Protein AF-A0A940V6A9-F1 (afdb_monomer_lite)

Structure (mmCIF, N/CA/C/O backbone):
data_AF-A0A940V6A9-F1
#
_entry.id   AF-A0A940V6A9-F1
#
loop_
_atom_site.group_PDB
_atom_site.id
_atom_site.type_symbol
_atom_site.label_atom_id
_atom_site.label_alt_id
_atom_site.label_comp_id
_atom_site.label_asym_id
_atom_site.label_entity_id
_atom_site.label_seq_id
_atom_site.pdbx_PDB_ins_code
_atom_site.Cartn_x
_atom_site.Cartn_y
_atom_site.Cartn_z
_atom_site.occupancy
_atom_site.B_iso_or_equiv
_atom_site.auth_seq_id
_atom_site.auth_comp_id
_atom_site.auth_asym_id
_atom_site.auth_atom_id
_atom_site.pdbx_PDB_model_num
ATOM 1 N N . MET A 1 1 ? 12.456 -6.075 15.843 1.00 45.56 1 MET A N 1
ATOM 2 C CA . MET A 1 1 ? 11.201 -5.952 16.618 1.00 45.56 1 MET A CA 1
ATOM 3 C C . MET A 1 1 ? 10.448 -4.659 16.313 1.00 45.56 1 MET A C 1
ATOM 5 O O . MET A 1 1 ? 9.352 -4.771 15.792 1.00 45.56 1 MET A O 1
ATOM 9 N N . GLN A 1 2 ? 10.984 -3.451 16.564 1.00 49.31 2 GLN A N 1
ATOM 10 C CA . GLN A 1 2 ? 10.242 -2.202 16.272 1.00 49.31 2 GLN A CA 1
ATOM 11 C C . GLN A 1 2 ? 10.130 -1.877 14.767 1.00 49.31 2 GLN A C 1
ATOM 13 O O . GLN A 1 2 ? 9.175 -1.238 14.363 1.00 49.31 2 GLN A O 1
ATOM 18 N N . ASN A 1 3 ? 11.037 -2.387 13.926 1.00 66.19 3 ASN A N 1
ATOM 19 C CA . ASN A 1 3 ? 10.955 -2.212 12.467 1.00 66.19 3 ASN A CA 1
ATOM 20 C C . ASN A 1 3 ? 10.076 -3.264 11.762 1.00 66.19 3 ASN A C 1
ATOM 22 O O . ASN A 1 3 ? 9.619 -3.044 10.645 1.00 66.19 3 ASN A O 1
ATOM 26 N N . ASP A 1 4 ? 9.815 -4.402 12.415 1.00 87.12 4 ASP A N 1
ATOM 27 C CA . ASP A 1 4 ? 9.172 -5.547 11.757 1.00 87.12 4 ASP A CA 1
ATOM 28 C C . ASP A 1 4 ? 7.667 -5.302 11.572 1.00 87.12 4 ASP A C 1
ATOM 30 O O . ASP A 1 4 ? 7.106 -5.648 10.539 1.00 87.12 4 ASP A O 1
ATOM 34 N N . TYR A 1 5 ? 7.012 -4.643 12.536 1.00 91.12 5 TYR A N 1
ATOM 35 C CA . TYR A 1 5 ? 5.577 -4.358 12.436 1.00 91.12 5 TYR A CA 1
ATOM 36 C C . TYR A 1 5 ? 5.261 -3.294 11.372 1.00 91.12 5 TYR A C 1
ATOM 38 O O . TYR A 1 5 ? 4.220 -3.379 10.724 1.00 91.12 5 TYR A O 1
ATOM 46 N N . ILE A 1 6 ? 6.157 -2.316 11.176 1.00 94.50 6 ILE A N 1
ATOM 47 C CA . ILE A 1 6 ? 6.018 -1.288 10.135 1.00 94.50 6 ILE A CA 1
ATOM 48 C C . ILE A 1 6 ? 6.094 -1.960 8.768 1.00 94.50 6 ILE A C 1
ATOM 50 O O . ILE A 1 6 ? 5.186 -1.807 7.952 1.00 94.50 6 ILE A O 1
ATOM 54 N N . LEU A 1 7 ? 7.139 -2.766 8.548 1.00 95.06 7 LEU A N 1
ATOM 55 C CA . LEU A 1 7 ? 7.313 -3.500 7.300 1.00 95.06 7 LEU A CA 1
ATOM 56 C C . LEU A 1 7 ? 6.119 -4.420 7.019 1.00 95.06 7 LEU A C 1
ATOM 58 O O . LEU A 1 7 ? 5.573 -4.381 5.920 1.00 95.06 7 LEU A O 1
ATOM 62 N N . ASN A 1 8 ? 5.670 -5.192 8.011 1.00 96.75 8 ASN A N 1
ATOM 63 C CA . ASN A 1 8 ? 4.531 -6.094 7.852 1.00 96.75 8 ASN A CA 1
ATOM 64 C C . ASN A 1 8 ? 3.243 -5.345 7.486 1.00 96.75 8 ASN A C 1
ATOM 66 O O . ASN A 1 8 ? 2.513 -5.785 6.599 1.00 96.75 8 ASN A O 1
ATOM 70 N N . ALA A 1 9 ? 2.963 -4.209 8.136 1.00 96.94 9 ALA A N 1
ATOM 71 C CA . ALA A 1 9 ? 1.789 -3.396 7.827 1.00 96.94 9 ALA A CA 1
ATOM 72 C C . ALA A 1 9 ? 1.843 -2.859 6.389 1.00 96.94 9 ALA A C 1
ATOM 74 O O . ALA A 1 9 ? 0.853 -2.946 5.662 1.00 96.94 9 ALA A O 1
ATOM 75 N N . PHE A 1 10 ? 3.007 -2.369 5.954 1.00 97.31 10 PHE A N 1
ATOM 76 C CA . PHE A 1 10 ? 3.213 -1.856 4.599 1.00 97.31 10 PHE A CA 1
ATOM 77 C C . PHE A 1 10 ? 3.076 -2.972 3.559 1.00 97.31 10 PHE A C 1
ATOM 79 O O . PHE A 1 10 ? 2.378 -2.796 2.563 1.00 97.31 10 PHE A O 1
ATOM 86 N N . GLN A 1 11 ? 3.669 -4.142 3.811 1.00 98.06 11 GLN A N 1
ATOM 87 C CA . GLN A 1 11 ? 3.543 -5.309 2.938 1.00 98.06 11 GLN A CA 1
ATOM 88 C C . GLN A 1 11 ? 2.094 -5.776 2.817 1.00 98.06 11 GLN A C 1
ATOM 90 O O . GLN A 1 11 ? 1.604 -5.980 1.708 1.00 98.06 11 GLN A O 1
ATOM 95 N N . ALA A 1 12 ? 1.389 -5.892 3.943 1.00 98.12 12 ALA A N 1
ATOM 96 C CA . ALA A 1 12 ? -0.017 -6.270 3.962 1.00 98.12 12 ALA A CA 1
ATOM 97 C C . ALA A 1 12 ? -0.894 -5.254 3.224 1.00 98.12 12 ALA A C 1
ATOM 99 O O . ALA A 1 12 ? -1.808 -5.651 2.502 1.00 98.12 12 ALA A O 1
ATOM 100 N N . TYR A 1 13 ? -0.608 -3.959 3.378 1.00 98.25 13 TYR A N 1
ATOM 101 C CA . TYR A 1 13 ? -1.323 -2.894 2.688 1.00 98.25 13 TYR A CA 1
ATOM 102 C C . TYR A 1 13 ? -1.131 -2.976 1.173 1.00 98.25 13 TYR A C 1
ATOM 104 O O . TYR A 1 13 ? -2.115 -3.116 0.449 1.00 98.25 13 TYR A O 1
ATOM 112 N N . VAL A 1 14 ? 0.111 -2.963 0.676 1.00 98.31 14 VAL A N 1
ATOM 113 C CA . VAL A 1 14 ? 0.354 -2.936 -0.777 1.00 98.31 14 VAL A CA 1
ATOM 114 C C . VAL A 1 14 ? -0.122 -4.216 -1.468 1.00 98.31 14 VAL A C 1
ATOM 116 O O . VAL A 1 14 ? -0.655 -4.141 -2.572 1.00 98.31 14 VAL A O 1
ATOM 119 N N . ASP A 1 15 ? -0.008 -5.371 -0.803 1.00 98.31 15 ASP A N 1
ATOM 120 C CA . ASP A 1 15 ? -0.553 -6.649 -1.282 1.00 98.31 15 ASP A CA 1
ATOM 121 C C . ASP A 1 15 ? -2.084 -6.631 -1.355 1.00 98.31 15 ASP A C 1
ATOM 123 O O . ASP A 1 15 ? -2.675 -7.273 -2.214 1.00 98.31 15 ASP A O 1
ATOM 127 N N . THR A 1 16 ? -2.743 -5.859 -0.488 1.00 97.75 16 THR A N 1
ATOM 128 C CA . THR A 1 16 ? -4.201 -5.697 -0.527 1.00 97.75 16 THR A CA 1
ATOM 129 C C . THR A 1 16 ? -4.643 -4.777 -1.665 1.00 97.75 16 THR A C 1
ATOM 131 O O . THR A 1 16 ? -5.651 -5.056 -2.310 1.00 97.75 16 THR A O 1
ATOM 134 N N . ILE A 1 17 ? -3.905 -3.692 -1.931 1.00 97.38 17 ILE A N 1
ATOM 135 C CA . ILE A 1 17 ? -4.243 -2.742 -3.005 1.00 97.38 17 ILE A CA 1
ATOM 136 C C . ILE A 1 17 ? -3.952 -3.334 -4.388 1.00 97.38 17 ILE A C 1
ATOM 138 O O . ILE A 1 17 ? -4.761 -3.181 -5.302 1.00 97.38 17 ILE A O 1
ATOM 142 N N . ILE A 1 18 ? -2.808 -4.007 -4.553 1.00 96.62 18 ILE A N 1
ATOM 143 C CA . ILE A 1 18 ? -2.400 -4.617 -5.825 1.00 96.62 18 ILE A CA 1
ATOM 144 C C . ILE A 1 18 ? -1.912 -6.054 -5.569 1.00 96.62 18 ILE A C 1
ATOM 146 O O . ILE A 1 18 ? -0.700 -6.304 -5.536 1.00 96.62 18 ILE A O 1
ATOM 150 N N . PRO A 1 19 ? -2.836 -7.011 -5.371 1.00 96.94 19 PRO A N 1
ATOM 151 C CA . PRO A 1 19 ? -2.488 -8.409 -5.145 1.00 96.94 19 PRO A CA 1
ATOM 152 C C . PRO A 1 19 ? -1.964 -9.067 -6.422 1.00 96.94 19 PRO A C 1
ATOM 154 O O . PRO A 1 19 ? -2.178 -8.588 -7.536 1.00 96.94 19 PRO A O 1
ATOM 157 N N . ARG A 1 20 ? -1.347 -10.242 -6.274 1.00 96.44 20 ARG A N 1
ATOM 158 C CA . ARG A 1 20 ? -1.144 -11.150 -7.412 1.00 96.44 20 ARG A CA 1
ATOM 159 C C . ARG A 1 20 ? -2.488 -11.605 -7.978 1.00 96.44 20 ARG A C 1
ATOM 161 O O . ARG A 1 20 ? -3.399 -11.944 -7.222 1.00 96.44 20 ARG A O 1
ATOM 168 N N . THR A 1 21 ? -2.600 -11.691 -9.302 1.00 95.00 21 THR A N 1
ATOM 169 C CA . THR A 1 21 ? -3.873 -12.011 -9.973 1.00 95.00 21 THR A CA 1
ATOM 170 C C . THR A 1 21 ? -3.764 -13.221 -10.915 1.00 95.00 21 THR A C 1
ATOM 172 O O . THR A 1 21 ? -3.781 -13.085 -12.139 1.00 95.00 21 THR A O 1
ATOM 175 N N . PRO A 1 22 ? -3.699 -14.461 -10.383 1.00 96.44 22 PRO A N 1
ATOM 176 C CA . PRO A 1 22 ? -3.592 -15.667 -11.213 1.00 96.44 22 PRO A CA 1
ATOM 177 C C . PRO A 1 22 ? -4.740 -15.810 -12.221 1.00 96.44 22 PRO A C 1
ATOM 179 O O . PRO A 1 22 ? -4.500 -16.170 -13.368 1.00 96.44 22 PRO A O 1
ATOM 182 N N . GLY A 1 23 ? -5.967 -15.437 -11.840 1.00 95.44 23 GLY A N 1
ATOM 183 C CA . GLY A 1 23 ? -7.111 -15.461 -12.756 1.00 95.44 23 GLY A CA 1
ATOM 184 C C . GLY A 1 23 ? -6.974 -14.491 -13.937 1.00 95.44 23 GLY A C 1
ATOM 185 O O . GLY A 1 23 ? -7.391 -14.819 -15.043 1.00 95.44 23 GLY A O 1
ATOM 186 N N . LEU A 1 24 ? -6.347 -13.320 -13.749 1.00 92.81 24 LEU A N 1
ATOM 187 C CA . LEU A 1 24 ? -6.057 -12.416 -14.870 1.00 92.81 24 LEU A CA 1
ATOM 188 C C . LEU A 1 24 ? -4.905 -12.946 -15.721 1.00 92.81 24 LEU A C 1
ATOM 190 O O . LEU A 1 24 ? -4.938 -12.791 -16.939 1.00 92.81 24 LEU A O 1
ATOM 194 N N . ALA A 1 25 ? -3.926 -13.615 -15.111 1.00 95.06 25 ALA A N 1
ATOM 195 C CA . ALA A 1 25 ? -2.825 -14.234 -15.837 1.00 95.06 25 ALA A CA 1
ATOM 196 C C . ALA A 1 25 ? -3.293 -15.342 -16.797 1.00 95.06 25 ALA A C 1
ATOM 198 O O . ALA A 1 25 ? -2.762 -15.462 -17.901 1.00 95.06 25 ALA A O 1
ATOM 199 N N . GLU A 1 26 ? -4.314 -16.114 -16.413 1.00 95.81 26 GLU A N 1
ATOM 200 C CA . GLU A 1 26 ? -4.937 -17.129 -17.274 1.00 95.81 26 GLU A CA 1
ATOM 201 C C . GLU A 1 26 ? -5.625 -16.522 -18.507 1.00 95.81 26 GLU A C 1
ATOM 203 O O . GLU A 1 26 ? -5.616 -17.125 -19.579 1.00 95.81 26 GLU A O 1
ATOM 208 N N . VAL A 1 27 ? -6.201 -15.323 -18.372 1.00 95.75 27 VAL A N 1
ATOM 209 C CA . VAL A 1 27 ? -6.994 -14.672 -19.430 1.00 95.75 27 VAL A CA 1
ATOM 210 C C . VAL A 1 27 ? -6.142 -13.768 -20.325 1.00 95.75 27 VAL A C 1
ATOM 212 O O . VAL A 1 27 ? -6.329 -13.741 -21.540 1.00 95.75 27 VAL A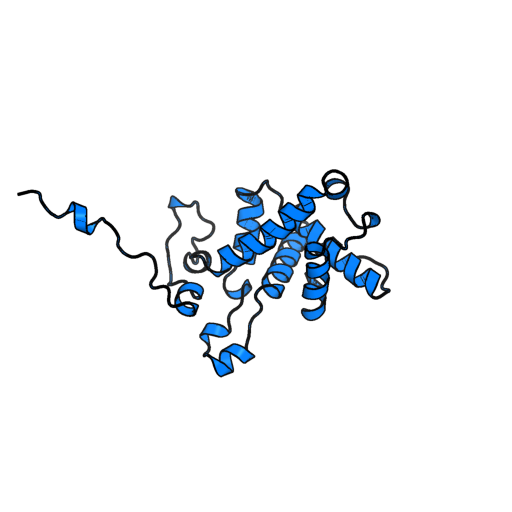 O 1
ATOM 215 N N . TYR A 1 28 ? -5.208 -13.024 -19.734 1.00 91.88 28 TYR A N 1
ATOM 216 C CA . TYR A 1 28 ? -4.471 -11.935 -20.383 1.00 91.88 28 TYR A CA 1
ATOM 217 C C . TYR A 1 28 ? -2.960 -12.191 -20.481 1.00 91.88 28 TYR A C 1
ATOM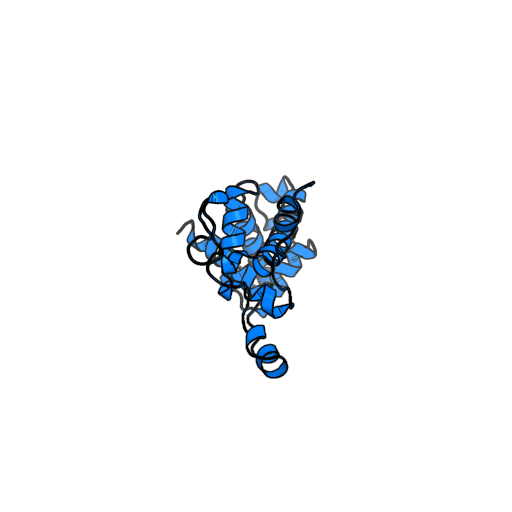 219 O O . TYR A 1 28 ? -2.224 -11.361 -21.015 1.00 91.88 28 TYR A O 1
ATOM 227 N N . GLY A 1 29 ? -2.494 -13.348 -20.006 1.00 92.94 29 GLY A N 1
ATOM 228 C CA . GLY A 1 29 ? -1.097 -13.762 -20.050 1.00 92.94 29 GLY A CA 1
ATOM 229 C C . GLY A 1 29 ? -0.340 -13.503 -18.749 1.00 92.94 29 GLY A C 1
ATOM 230 O O . GLY A 1 29 ? -0.705 -12.660 -17.929 1.00 92.94 29 GLY A O 1
ATOM 231 N N . TYR A 1 30 ? 0.767 -14.232 -18.581 1.00 93.50 30 TYR A N 1
ATOM 232 C CA . TYR A 1 30 ? 1.521 -14.317 -17.325 1.00 93.50 30 TYR A CA 1
ATOM 233 C C . TYR A 1 30 ? 2.021 -12.970 -16.786 1.00 93.50 30 TYR A C 1
ATOM 235 O O . TYR A 1 30 ? 2.203 -12.819 -15.583 1.00 93.50 30 TYR A O 1
ATOM 243 N N . ILE A 1 31 ? 2.178 -11.962 -17.646 1.00 91.44 31 ILE A N 1
ATOM 244 C CA . ILE A 1 31 ? 2.578 -10.619 -17.224 1.00 91.44 31 ILE A CA 1
ATOM 245 C C . ILE A 1 31 ? 1.584 -9.972 -16.248 1.00 91.44 31 ILE A C 1
ATOM 247 O O . ILE A 1 31 ? 1.987 -9.171 -15.411 1.00 91.44 31 ILE A O 1
ATOM 251 N N . GLN A 1 32 ? 0.304 -10.350 -16.297 1.00 92.44 32 GLN A N 1
ATOM 252 C CA . GLN A 1 32 ? -0.721 -9.845 -15.379 1.00 92.44 32 GLN A CA 1
ATOM 253 C C . GLN A 1 32 ? -0.688 -10.534 -14.005 1.00 92.44 32 GLN A C 1
ATOM 255 O O . GLN A 1 32 ? -1.400 -10.123 -13.101 1.00 92.44 32 GLN A O 1
ATOM 260 N N . TYR A 1 33 ? 0.137 -11.569 -13.810 1.00 95.75 33 TYR A N 1
ATOM 261 C CA . TYR A 1 33 ? 0.195 -12.305 -12.544 1.00 95.75 33 TYR A CA 1
ATOM 262 C C . TYR A 1 33 ? 0.711 -11.458 -11.374 1.00 95.75 33 TYR A C 1
ATOM 264 O O . TYR A 1 33 ? 0.209 -11.586 -10.257 1.00 95.75 33 TYR A O 1
ATOM 272 N N . TYR A 1 34 ? 1.741 -10.652 -11.623 1.00 96.00 34 TYR A N 1
ATOM 273 C CA . TYR A 1 34 ? 2.549 -10.006 -10.592 1.00 96.00 34 TYR A CA 1
ATOM 274 C C . TYR A 1 34 ? 1.802 -8.878 -9.878 1.00 96.00 34 TYR A C 1
ATOM 276 O O . TYR A 1 34 ? 1.112 -8.088 -10.516 1.00 96.00 34 TYR A O 1
ATOM 284 N N . GLY A 1 35 ? 1.977 -8.805 -8.558 1.00 96.00 35 GLY A N 1
ATOM 285 C CA . GLY A 1 35 ? 1.406 -7.767 -7.700 1.00 96.00 35 GLY A CA 1
ATOM 286 C C . GLY A 1 35 ? 2.453 -6.794 -7.154 1.00 96.00 35 GLY A C 1
ATOM 287 O O . GLY A 1 35 ? 3.634 -6.835 -7.506 1.00 96.00 35 GLY A O 1
ATOM 288 N N . ALA A 1 36 ? 2.030 -5.922 -6.242 1.00 97.31 36 ALA A N 1
ATOM 289 C CA . ALA A 1 36 ? 2.879 -4.895 -5.639 1.00 97.31 36 ALA A CA 1
ATOM 290 C C . ALA A 1 36 ? 4.115 -5.452 -4.916 1.00 97.31 36 ALA A C 1
ATOM 292 O O . ALA A 1 36 ? 5.200 -4.879 -5.030 1.00 97.31 36 ALA A O 1
ATOM 293 N N . LEU A 1 37 ? 3.982 -6.574 -4.204 1.00 97.56 37 LEU A N 1
ATOM 294 C CA . LEU A 1 37 ? 5.114 -7.190 -3.503 1.00 97.56 37 LEU A CA 1
ATOM 295 C C . LEU A 1 37 ? 6.171 -7.752 -4.462 1.00 97.56 37 LEU A C 1
ATOM 297 O O . LEU A 1 37 ? 7.359 -7.707 -4.156 1.00 97.56 37 LEU A O 1
ATOM 301 N N . ASP A 1 38 ? 5.769 -8.221 -5.646 1.00 96.62 38 ASP A N 1
ATOM 302 C CA . ASP A 1 38 ? 6.713 -8.683 -6.673 1.00 96.62 38 ASP A CA 1
ATOM 303 C C . ASP A 1 38 ? 7.569 -7.536 -7.225 1.00 96.62 38 ASP A C 1
ATOM 305 O O . ASP A 1 38 ? 8.719 -7.735 -7.617 1.00 96.62 38 ASP A O 1
ATOM 309 N N . LEU A 1 39 ? 7.010 -6.324 -7.218 1.00 96.00 39 LEU A N 1
ATOM 310 C CA . LEU A 1 39 ? 7.658 -5.092 -7.660 1.00 96.00 39 LEU A CA 1
ATOM 311 C C . LEU A 1 39 ? 8.272 -4.285 -6.506 1.00 96.00 39 LEU A C 1
ATOM 313 O O . LEU A 1 39 ? 8.767 -3.181 -6.727 1.00 96.00 39 LEU A O 1
ATOM 317 N N . GLN A 1 40 ? 8.291 -4.846 -5.292 1.00 97.00 40 GLN A N 1
ATOM 318 C CA . GLN A 1 40 ? 8.894 -4.249 -4.094 1.00 97.00 40 GLN A CA 1
ATOM 319 C C . GLN A 1 40 ? 8.325 -2.860 -3.766 1.00 97.00 40 GLN A C 1
ATOM 321 O O . GLN A 1 40 ? 9.046 -1.951 -3.342 1.00 97.00 40 GLN A O 1
ATOM 326 N N . VAL A 1 41 ? 7.022 -2.679 -4.001 1.00 98.00 41 VAL A N 1
ATOM 327 C CA . VAL A 1 41 ? 6.306 -1.418 -3.750 1.00 98.00 41 VAL A CA 1
ATOM 328 C C . VAL A 1 41 ? 6.222 -1.107 -2.253 1.00 98.00 41 VAL A C 1
ATOM 330 O O . VAL A 1 41 ? 6.216 0.059 -1.878 1.00 98.00 41 VAL A O 1
ATOM 333 N N . ASP A 1 42 ? 6.250 -2.119 -1.385 1.00 97.00 42 ASP A N 1
ATOM 334 C CA . ASP A 1 42 ? 6.378 -1.958 0.069 1.00 97.00 42 ASP A CA 1
ATOM 335 C C . ASP A 1 42 ? 7.631 -1.150 0.443 1.00 97.00 42 ASP A C 1
ATOM 337 O O . ASP A 1 42 ? 7.569 -0.230 1.260 1.00 97.00 42 ASP A O 1
ATOM 341 N N . GLN A 1 43 ? 8.757 -1.427 -0.218 1.00 95.44 43 GLN A N 1
ATOM 342 C CA . GLN A 1 43 ? 10.002 -0.689 -0.006 1.00 95.44 43 GLN A CA 1
ATOM 343 C C . GLN A 1 43 ? 9.956 0.713 -0.608 1.00 95.44 43 GLN A C 1
ATOM 345 O O . GLN A 1 43 ? 10.537 1.630 -0.033 1.00 95.44 43 GLN A O 1
ATOM 350 N N . PHE A 1 44 ? 9.269 0.901 -1.742 1.00 95.12 44 PHE A N 1
ATOM 351 C CA . PHE A 1 44 ? 9.042 2.241 -2.295 1.00 95.12 44 PHE A CA 1
ATOM 352 C C . PHE A 1 44 ? 8.263 3.098 -1.301 1.00 95.12 44 PHE A C 1
ATOM 354 O O . PHE A 1 44 ? 8.639 4.237 -1.021 1.00 95.12 44 PHE A O 1
ATOM 361 N N . LEU A 1 45 ? 7.189 2.532 -0.753 1.00 94.75 45 LEU A N 1
ATOM 362 C CA . LEU A 1 45 ? 6.336 3.177 0.226 1.00 94.75 45 LEU A CA 1
ATOM 363 C C . LEU A 1 45 ? 7.163 3.552 1.464 1.00 94.75 45 LEU A C 1
ATOM 365 O O . LEU A 1 45 ? 7.245 4.730 1.801 1.00 94.75 45 LEU A O 1
ATOM 369 N N . LEU A 1 46 ? 7.869 2.590 2.067 1.00 93.50 46 LEU A N 1
ATOM 370 C CA . LEU A 1 46 ? 8.713 2.833 3.240 1.00 93.50 46 LEU A CA 1
ATOM 371 C C . LEU A 1 46 ? 9.777 3.909 2.974 1.00 93.50 46 LEU A C 1
ATOM 373 O O . LEU A 1 46 ? 9.882 4.867 3.737 1.00 93.50 46 LEU A O 1
ATOM 377 N N . TYR A 1 47 ? 10.494 3.815 1.850 1.00 91.94 47 TYR A N 1
ATOM 378 C CA . TYR A 1 47 ? 11.508 4.796 1.463 1.00 91.94 47 TYR A CA 1
ATOM 379 C C . TYR A 1 47 ? 10.936 6.218 1.398 1.00 91.94 47 TYR A C 1
ATOM 381 O O . TYR A 1 47 ? 11.536 7.148 1.940 1.00 91.94 47 TYR A O 1
ATOM 389 N N . ASN A 1 48 ? 9.767 6.399 0.772 1.00 91.38 48 ASN A N 1
ATOM 390 C CA . ASN A 1 48 ? 9.132 7.712 0.664 1.00 91.38 48 ASN A CA 1
ATOM 391 C C . ASN A 1 48 ? 8.617 8.218 2.016 1.00 91.38 48 ASN A C 1
ATOM 393 O O . ASN A 1 48 ? 8.789 9.396 2.321 1.00 91.38 48 ASN A O 1
ATOM 397 N N . PHE A 1 49 ? 8.046 7.352 2.851 1.00 91.00 49 PHE A N 1
ATOM 398 C CA . PHE A 1 49 ? 7.594 7.728 4.192 1.00 91.00 49 PHE A CA 1
ATOM 399 C C . PHE A 1 49 ? 8.747 8.100 5.135 1.00 91.00 49 PHE A C 1
ATOM 401 O O . PHE A 1 49 ? 8.565 8.943 6.010 1.00 91.00 49 PHE A O 1
ATOM 408 N N . GLU A 1 50 ? 9.935 7.528 4.943 1.00 87.81 50 GLU A N 1
ATOM 409 C CA . GLU A 1 50 ? 11.131 7.866 5.723 1.00 87.81 50 GLU A CA 1
ATOM 410 C C . GLU A 1 50 ? 11.847 9.124 5.209 1.00 87.81 50 GLU A C 1
ATOM 412 O O . GLU A 1 50 ? 12.281 9.953 6.007 1.00 87.81 50 GLU A O 1
ATOM 417 N N . HIS A 1 51 ? 11.964 9.296 3.888 1.00 82.06 51 HIS A N 1
ATOM 418 C CA . HIS A 1 51 ? 12.882 10.285 3.301 1.00 82.06 51 HIS A CA 1
ATOM 419 C C . HIS A 1 51 ? 12.197 11.478 2.627 1.00 82.06 51 HIS A C 1
ATOM 421 O O . HIS A 1 51 ? 12.836 12.511 2.433 1.00 82.06 51 HIS A O 1
ATOM 427 N N . VAL A 1 52 ? 10.926 11.351 2.241 1.00 70.56 52 VAL A N 1
ATOM 428 C CA . VAL A 1 52 ? 10.226 12.351 1.415 1.00 70.56 52 VAL A CA 1
ATOM 429 C C . VAL A 1 52 ? 9.034 12.948 2.163 1.00 70.56 52 VAL A C 1
ATOM 431 O O . VAL A 1 52 ? 8.864 14.165 2.197 1.00 70.56 52 VAL A O 1
ATOM 434 N N . SER A 1 53 ? 8.241 12.105 2.821 1.00 62.12 53 SER A N 1
ATOM 435 C CA . SER A 1 53 ? 6.992 12.467 3.490 1.00 62.12 53 SER A CA 1
ATOM 436 C C . SER A 1 53 ? 7.121 12.367 5.009 1.00 62.12 53 SER A C 1
ATOM 438 O O . SER A 1 53 ? 6.643 11.430 5.645 1.00 62.12 53 SER A O 1
ATOM 440 N N . MET A 1 54 ? 7.743 13.388 5.602 1.00 60.03 54 MET A N 1
ATOM 441 C CA . MET A 1 54 ? 7.616 13.717 7.032 1.00 60.03 54 MET A CA 1
ATOM 442 C C . MET A 1 54 ? 8.070 12.640 8.041 1.00 60.03 54 MET A C 1
ATOM 444 O O . MET A 1 54 ? 7.677 12.720 9.201 1.00 60.03 54 MET A O 1
ATOM 448 N N . SER A 1 55 ? 8.903 11.663 7.655 1.00 72.19 55 SER A N 1
ATOM 449 C CA . SER A 1 55 ? 9.363 10.584 8.553 1.00 72.19 55 SER A CA 1
ATOM 450 C C . SER A 1 55 ? 8.195 9.895 9.285 1.00 72.19 55 SER A C 1
ATOM 452 O O . SER A 1 55 ? 8.247 9.654 10.490 1.00 72.19 55 SER A O 1
ATOM 454 N N . SER A 1 56 ? 7.108 9.623 8.558 1.00 85.94 56 SER A N 1
ATOM 455 C CA . SER A 1 56 ? 5.799 9.248 9.118 1.00 85.94 56 SER A CA 1
ATOM 456 C C . SER A 1 56 ? 5.455 7.759 8.970 1.00 85.94 56 SER A C 1
ATOM 458 O O . SER A 1 56 ? 4.302 7.368 9.138 1.00 85.94 56 SER A O 1
ATOM 460 N N . ALA A 1 57 ? 6.452 6.910 8.691 1.00 92.56 57 ALA A N 1
ATOM 461 C CA . ALA A 1 57 ? 6.264 5.469 8.492 1.00 92.56 57 ALA A CA 1
ATOM 462 C C . ALA A 1 57 ? 5.598 4.777 9.696 1.00 92.56 57 ALA A C 1
ATOM 464 O O . ALA A 1 57 ? 4.683 3.972 9.525 1.00 92.56 57 ALA A O 1
ATOM 465 N N . GLU A 1 58 ? 6.01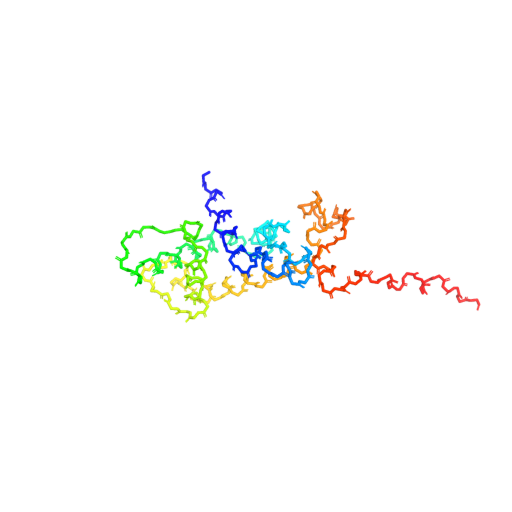0 5.138 10.913 1.00 92.62 58 GLU A N 1
ATOM 466 C CA . GLU A 1 58 ? 5.412 4.628 12.152 1.00 92.62 58 GLU A CA 1
ATOM 467 C C . GLU A 1 58 ? 3.937 5.033 12.280 1.00 92.62 58 GLU A C 1
ATOM 469 O O . GLU A 1 58 ? 3.090 4.180 12.532 1.00 92.62 58 GLU A O 1
ATOM 474 N N . LEU A 1 59 ? 3.600 6.298 12.015 1.00 93.31 59 LEU A N 1
ATOM 475 C CA . LEU A 1 59 ? 2.214 6.777 12.063 1.00 93.31 59 LEU A CA 1
ATOM 476 C C . LEU A 1 59 ? 1.340 6.081 11.015 1.00 93.31 59 LEU A C 1
ATOM 478 O O . LEU A 1 59 ? 0.230 5.655 11.326 1.00 93.31 59 LEU A O 1
ATOM 482 N N . ALA A 1 60 ? 1.847 5.898 9.796 1.00 94.88 60 ALA A N 1
ATOM 483 C CA . ALA A 1 60 ? 1.135 5.158 8.761 1.00 94.88 60 ALA A CA 1
ATOM 484 C C . ALA A 1 60 ? 0.879 3.697 9.180 1.00 94.88 60 ALA A C 1
ATOM 486 O O . ALA A 1 60 ? -0.239 3.204 9.042 1.00 94.88 60 ALA A O 1
ATOM 487 N N . ALA A 1 61 ? 1.873 3.017 9.761 1.00 95.25 61 ALA A N 1
ATOM 488 C CA . ALA A 1 61 ? 1.706 1.653 10.263 1.00 95.25 61 ALA A CA 1
ATOM 489 C C . ALA A 1 61 ? 0.712 1.573 11.435 1.00 95.25 61 ALA A C 1
ATOM 491 O O . ALA A 1 61 ? -0.116 0.660 11.483 1.00 95.25 61 ALA A O 1
ATOM 492 N N . LEU A 1 62 ? 0.752 2.537 12.361 1.00 94.12 62 LEU A N 1
ATOM 493 C CA . LEU A 1 62 ? -0.215 2.642 13.455 1.00 94.12 62 LEU A CA 1
ATOM 494 C C . LEU A 1 62 ? -1.637 2.835 12.926 1.00 94.12 62 LEU A C 1
ATOM 496 O O . LEU A 1 62 ? -2.550 2.165 13.405 1.00 94.12 62 LEU A O 1
ATOM 500 N N . LEU A 1 63 ? -1.821 3.683 11.912 1.00 95.75 63 LEU A N 1
ATOM 501 C CA . LEU A 1 63 ? -3.124 3.918 11.296 1.00 95.75 63 LEU A CA 1
ATOM 502 C C . LEU A 1 63 ? -3.686 2.651 10.633 1.00 95.75 63 LEU A C 1
ATOM 504 O O . LEU A 1 63 ? -4.842 2.291 10.855 1.00 95.75 63 LEU A O 1
ATOM 508 N N . LEU A 1 64 ? -2.855 1.937 9.870 1.00 97.00 64 LEU A N 1
ATOM 509 C CA . LEU A 1 64 ? -3.228 0.671 9.233 1.00 97.00 64 LEU A CA 1
ATOM 510 C C . LEU A 1 64 ? -3.628 -0.398 10.260 1.00 97.00 64 LEU A C 1
ATOM 512 O O . LEU A 1 64 ? -4.621 -1.107 10.084 1.00 97.00 64 LEU A O 1
ATOM 516 N N . ASN A 1 65 ? -2.892 -0.492 11.367 1.00 96.06 65 ASN A N 1
ATOM 517 C CA . ASN A 1 65 ? -3.209 -1.436 12.435 1.00 96.06 65 ASN A CA 1
ATOM 518 C C . ASN A 1 65 ? -4.450 -1.017 13.233 1.00 96.06 65 ASN A C 1
ATOM 520 O O . ASN A 1 65 ? -5.244 -1.879 13.612 1.00 96.06 65 ASN A O 1
ATOM 524 N N . ALA A 1 66 ? -4.682 0.284 13.424 1.00 95.50 66 ALA A N 1
ATOM 525 C CA . ALA A 1 66 ? -5.923 0.788 14.004 1.00 95.50 66 ALA A CA 1
ATOM 526 C C . ALA A 1 66 ? -7.133 0.401 13.142 1.00 95.50 66 ALA A C 1
ATOM 528 O O . ALA A 1 66 ? -8.146 -0.045 13.681 1.00 95.50 66 ALA A O 1
ATOM 529 N N . ALA A 1 67 ? -7.019 0.479 11.812 1.00 96.94 67 ALA A N 1
ATOM 530 C CA . ALA A 1 67 ? -8.067 0.030 10.894 1.00 96.94 67 ALA A CA 1
ATOM 531 C C . ALA A 1 67 ? -8.373 -1.469 11.047 1.00 96.94 67 ALA A C 1
ATOM 533 O O . ALA A 1 67 ? -9.537 -1.873 11.086 1.00 96.94 67 ALA A O 1
ATOM 534 N N . ALA A 1 68 ? -7.336 -2.297 11.209 1.00 97.38 68 ALA A N 1
ATOM 535 C CA . ALA A 1 68 ? -7.501 -3.725 11.469 1.00 97.38 68 ALA A CA 1
ATOM 536 C C . ALA A 1 68 ? -8.221 -3.994 12.804 1.00 97.38 68 ALA A C 1
ATOM 538 O O . ALA A 1 68 ? -9.122 -4.832 12.866 1.00 97.38 68 ALA A O 1
ATOM 539 N N . VAL A 1 69 ? -7.868 -3.257 13.863 1.00 96.31 69 VAL A N 1
ATOM 540 C CA . VAL A 1 69 ? -8.557 -3.328 15.164 1.00 96.31 69 VAL A CA 1
ATOM 541 C C . VAL A 1 69 ? -10.019 -2.904 15.031 1.00 96.31 69 VAL A C 1
ATOM 543 O O . VAL A 1 69 ? -10.897 -3.621 15.503 1.00 96.31 69 VAL A O 1
ATOM 546 N N . GLN A 1 70 ? -10.300 -1.780 14.364 1.00 96.06 70 GLN A N 1
ATOM 547 C CA . GLN A 1 70 ? -11.669 -1.309 14.140 1.00 96.06 70 GLN A CA 1
ATOM 548 C C . GLN A 1 70 ? -12.507 -2.364 13.413 1.00 96.06 70 GLN A C 1
ATOM 550 O O . GLN A 1 70 ? -13.645 -2.630 13.806 1.00 96.06 70 GLN A O 1
ATOM 555 N N . TRP A 1 71 ? -11.949 -2.985 12.372 1.00 97.12 71 TRP A N 1
ATOM 556 C CA . TRP A 1 71 ? -12.633 -4.043 11.641 1.00 97.12 71 TRP A CA 1
ATOM 557 C C . TRP A 1 71 ? -12.951 -5.244 12.544 1.00 97.12 71 TRP A C 1
ATOM 559 O O . TRP A 1 71 ? -14.095 -5.695 12.559 1.00 97.12 71 TRP A O 1
ATOM 569 N N . LEU A 1 72 ? -11.993 -5.705 13.359 1.00 96.50 72 LEU A N 1
ATOM 570 C CA . LEU A 1 72 ? -12.197 -6.798 14.322 1.00 96.50 72 LEU A CA 1
ATOM 571 C C . LEU A 1 72 ? -13.288 -6.475 15.354 1.00 96.50 72 LEU A C 1
ATOM 573 O O . LEU A 1 72 ? -14.149 -7.315 15.617 1.00 96.50 72 LEU A O 1
ATOM 577 N N . VAL A 1 73 ? -13.294 -5.251 15.888 1.00 95.25 73 VAL A N 1
ATOM 578 C CA . VAL A 1 73 ? -14.328 -4.775 16.821 1.00 95.25 73 VAL A CA 1
ATOM 579 C C . VAL A 1 73 ? -15.708 -4.795 16.163 1.00 95.25 73 VAL A C 1
ATOM 581 O O . VAL A 1 73 ? -16.673 -5.246 16.778 1.00 95.25 73 VAL A O 1
ATOM 584 N N . ASN A 1 74 ? -15.811 -4.393 14.892 1.00 95.00 74 ASN A N 1
ATOM 585 C CA . ASN A 1 74 ? -17.068 -4.456 14.139 1.00 95.00 74 ASN A CA 1
ATOM 586 C C . ASN A 1 74 ? -17.564 -5.899 13.934 1.00 95.00 74 ASN A C 1
ATOM 588 O O . ASN A 1 74 ? -18.769 -6.112 13.815 1.00 95.00 74 ASN A O 1
ATOM 592 N N . GLN A 1 75 ? -16.663 -6.887 13.927 1.00 95.06 75 GLN A N 1
ATOM 593 C CA . GLN A 1 75 ? -17.014 -8.314 13.902 1.00 95.06 75 GLN A CA 1
ATOM 594 C C . GLN A 1 75 ? -17.320 -8.896 15.299 1.00 95.06 75 GLN A C 1
ATOM 596 O O . GLN A 1 75 ? -17.653 -10.074 15.414 1.00 95.06 75 GLN A O 1
ATOM 601 N N . GLY A 1 76 ? -17.223 -8.096 16.367 1.00 94.25 76 GLY A N 1
ATOM 602 C CA . GLY A 1 76 ? -17.461 -8.532 17.746 1.00 94.25 76 GLY A CA 1
ATOM 603 C C . GLY A 1 76 ? -16.258 -9.193 18.424 1.00 94.25 76 GLY A C 1
ATOM 604 O O . GLY A 1 76 ? -16.428 -9.824 19.467 1.00 94.25 76 GLY A O 1
ATOM 605 N N . TYR A 1 77 ? -15.053 -9.067 17.860 1.00 92.00 77 TYR A N 1
ATOM 606 C CA . TYR A 1 77 ? -13.825 -9.515 18.517 1.00 92.00 77 TYR A CA 1
ATOM 607 C C . TYR A 1 77 ? -13.289 -8.442 19.471 1.00 92.00 77 TYR A C 1
ATOM 609 O O . TYR A 1 77 ? -13.263 -7.255 19.149 1.00 92.00 77 TYR A O 1
ATOM 617 N N . GLU A 1 78 ? -12.800 -8.870 20.635 1.00 84.06 78 GLU A N 1
ATOM 618 C CA . GLU A 1 78 ? -12.068 -8.015 21.572 1.00 84.06 78 GLU A CA 1
ATOM 619 C C . GLU A 1 78 ? -10.558 -8.242 21.416 1.00 84.06 78 GLU A C 1
ATOM 621 O O . GLU A 1 78 ? -10.102 -9.386 21.376 1.00 84.06 78 GLU A O 1
ATOM 626 N N . GLY A 1 79 ? -9.760 -7.169 21.369 1.00 71.50 79 GLY A N 1
ATOM 627 C CA . GLY A 1 79 ? -8.304 -7.275 21.483 1.00 71.50 79 GLY A CA 1
ATOM 628 C C . GLY A 1 79 ? -7.499 -6.376 20.549 1.00 71.50 79 GLY A C 1
ATOM 629 O O . GLY A 1 79 ? -7.969 -5.356 20.053 1.00 71.50 79 GLY A O 1
ATOM 630 N N . ARG A 1 80 ? -6.230 -6.758 20.368 1.00 79.56 80 ARG A N 1
ATOM 631 C CA . ARG A 1 80 ? -5.284 -6.109 19.453 1.00 79.56 80 ARG A CA 1
ATOM 632 C C . ARG A 1 80 ? -5.373 -6.760 18.078 1.00 79.56 80 ARG A C 1
ATOM 634 O O . ARG A 1 80 ? -5.589 -7.963 17.975 1.00 79.56 80 ARG A O 1
ATOM 641 N N . GLY A 1 81 ? -5.139 -5.966 17.046 1.00 87.06 81 GLY A N 1
ATOM 642 C CA . GLY A 1 81 ? -5.166 -6.372 15.651 1.00 87.06 81 GLY A CA 1
ATOM 643 C C . GLY A 1 81 ? -4.000 -5.743 14.907 1.00 87.06 81 GLY A C 1
ATOM 644 O O . GLY A 1 81 ? -3.493 -4.695 15.301 1.00 87.06 81 GLY A O 1
ATOM 645 N N . SER A 1 82 ? -3.572 -6.418 13.852 1.00 94.94 82 SER A N 1
ATOM 646 C CA . SER A 1 82 ? -2.550 -5.942 12.931 1.00 94.94 82 SER A CA 1
ATOM 647 C C . SER A 1 82 ? -2.997 -6.310 11.527 1.00 94.94 82 SER A C 1
ATOM 649 O O . SER A 1 82 ? -3.600 -7.371 11.336 1.00 94.94 82 SER A O 1
ATOM 651 N N . LEU A 1 83 ? -2.759 -5.430 10.558 1.00 96.88 83 LEU A N 1
ATOM 652 C CA . LEU A 1 83 ? -3.293 -5.606 9.208 1.00 96.88 83 LEU A CA 1
ATOM 653 C C . LEU A 1 83 ? -2.755 -6.886 8.545 1.00 96.88 83 LEU A C 1
ATOM 655 O O . LEU A 1 83 ? -3.496 -7.602 7.876 1.00 96.88 83 LEU A O 1
ATOM 659 N N . ASP A 1 84 ? -1.490 -7.226 8.789 1.00 97.00 84 ASP A N 1
ATOM 660 C CA . ASP A 1 84 ? -0.841 -8.440 8.279 1.00 97.00 84 ASP A CA 1
ATOM 661 C C . ASP A 1 84 ? -1.469 -9.739 8.796 1.00 97.00 84 ASP A C 1
ATOM 663 O O . ASP A 1 84 ? -1.438 -10.753 8.097 1.00 97.00 84 ASP A O 1
ATOM 667 N N . LEU A 1 85 ? -2.102 -9.705 9.970 1.00 96.00 85 LEU A N 1
ATOM 668 C CA . LEU A 1 85 ? -2.763 -10.865 10.566 1.00 96.00 85 LEU A CA 1
ATOM 669 C C . LEU A 1 85 ? -4.180 -11.106 10.031 1.00 96.00 85 LEU A C 1
ATOM 671 O O . LEU A 1 85 ? -4.726 -12.190 10.240 1.00 96.00 85 LEU A O 1
ATOM 675 N N . LEU A 1 86 ? -4.780 -10.130 9.343 1.00 96.19 86 LEU A N 1
ATOM 676 C CA . LEU A 1 86 ? -6.082 -10.310 8.702 1.00 96.19 86 LEU A CA 1
ATOM 677 C C . LEU A 1 86 ? -5.943 -11.101 7.392 1.00 96.19 86 LEU A C 1
ATOM 679 O O . LEU A 1 86 ? -4.945 -10.934 6.680 1.00 96.19 86 LEU A O 1
ATOM 683 N N . PRO A 1 87 ? -6.932 -11.934 7.020 1.00 94.69 87 PRO A N 1
ATOM 684 C CA . PRO A 1 87 ? -6.972 -12.520 5.687 1.00 94.69 87 PRO A CA 1
ATOM 685 C C . PRO A 1 87 ? -7.214 -11.426 4.624 1.00 94.69 87 PRO A C 1
ATOM 687 O O . PRO A 1 87 ? -7.759 -10.366 4.943 1.00 94.69 87 PRO A O 1
ATOM 690 N N . PRO A 1 88 ? -6.854 -11.658 3.346 1.00 91.62 88 PRO A N 1
ATOM 691 C CA . PRO A 1 88 ? -6.885 -10.613 2.315 1.00 91.62 88 PRO A CA 1
ATOM 692 C C . PRO A 1 88 ? -8.234 -9.889 2.143 1.00 91.62 88 PRO A C 1
ATOM 694 O O . PRO A 1 88 ? -8.2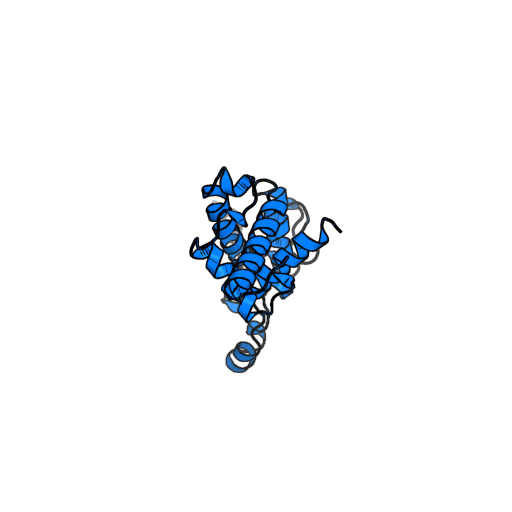56 -8.670 1.985 1.00 91.62 88 PRO A O 1
ATOM 697 N N . SER A 1 89 ? -9.363 -10.605 2.222 1.00 90.62 89 SER A N 1
ATOM 698 C CA . SER A 1 89 ? -10.712 -10.009 2.139 1.00 90.62 89 SER A CA 1
ATOM 699 C C . SER A 1 89 ? -10.993 -9.004 3.258 1.00 90.62 89 SER A C 1
ATOM 701 O O . SER A 1 89 ? -11.670 -7.991 3.062 1.00 90.62 89 SER A O 1
ATOM 703 N N . ASP A 1 90 ? -10.447 -9.283 4.434 1.00 96.69 90 ASP A N 1
ATOM 704 C CA . ASP A 1 90 ? -10.724 -8.540 5.654 1.00 96.69 90 ASP A CA 1
ATOM 705 C C . ASP A 1 90 ? -9.774 -7.347 5.762 1.00 96.69 90 ASP A C 1
ATOM 707 O O . ASP A 1 90 ? -10.183 -6.283 6.220 1.00 96.69 90 ASP A O 1
ATOM 711 N N . ARG A 1 91 ? -8.549 -7.466 5.226 1.00 97.44 91 ARG A N 1
ATOM 712 C CA . ARG A 1 91 ? -7.634 -6.328 5.040 1.00 97.44 91 ARG A CA 1
ATOM 713 C C . ARG A 1 91 ? -8.263 -5.232 4.192 1.00 97.44 91 ARG A C 1
ATOM 715 O O . ARG A 1 91 ? -8.226 -4.072 4.589 1.00 97.44 91 ARG A O 1
ATOM 722 N N . LEU A 1 92 ? -8.869 -5.587 3.055 1.00 96.75 92 LEU A N 1
ATOM 723 C CA . LEU A 1 92 ? -9.521 -4.600 2.189 1.00 96.75 92 LEU A CA 1
ATOM 724 C C . LEU A 1 92 ? -10.675 -3.916 2.926 1.00 96.75 92 LEU A C 1
ATOM 726 O O . LEU A 1 92 ? -10.800 -2.695 2.897 1.00 96.75 92 LEU A O 1
ATOM 730 N N . SER A 1 93 ? -11.481 -4.701 3.639 1.00 97.19 93 SER A N 1
ATOM 731 C CA . SER A 1 93 ? -12.585 -4.180 4.447 1.00 97.19 93 SER A CA 1
ATOM 732 C C . SER A 1 93 ? -12.099 -3.247 5.560 1.00 97.19 93 SER A C 1
ATOM 734 O O . SER A 1 93 ? -12.736 -2.230 5.819 1.00 97.19 93 SER A O 1
ATOM 736 N N . ALA A 1 94 ? -10.966 -3.560 6.193 1.00 97.50 94 ALA A N 1
ATOM 737 C CA . ALA A 1 94 ? -10.331 -2.702 7.183 1.00 97.50 94 ALA A CA 1
ATOM 738 C C . ALA A 1 94 ? -9.838 -1.386 6.564 1.00 97.50 94 ALA A C 1
ATOM 740 O O . ALA A 1 94 ? -10.168 -0.318 7.070 1.00 97.50 94 ALA A O 1
ATOM 741 N N . ILE A 1 95 ? -9.120 -1.438 5.438 1.00 97.31 95 ILE A N 1
ATOM 742 C CA . ILE A 1 95 ? -8.631 -0.243 4.727 1.00 97.31 95 ILE A CA 1
ATOM 743 C C . ILE A 1 95 ? -9.795 0.667 4.310 1.00 97.31 95 ILE A C 1
ATOM 745 O O . ILE A 1 95 ? -9.716 1.881 4.479 1.00 97.31 95 ILE A O 1
ATOM 749 N N . MET A 1 96 ? -10.912 0.097 3.851 1.00 96.75 96 MET A N 1
ATOM 750 C CA . MET A 1 96 ? -12.106 0.868 3.483 1.00 96.75 96 MET A CA 1
ATOM 751 C C . MET A 1 96 ? -12.687 1.691 4.643 1.00 96.75 96 MET A C 1
ATOM 753 O O . MET A 1 96 ? -13.344 2.700 4.395 1.00 96.75 96 MET A O 1
ATOM 757 N N . LEU A 1 97 ? -12.448 1.313 5.904 1.00 96.81 97 LEU A N 1
ATOM 758 C CA . LEU A 1 97 ? -12.867 2.121 7.055 1.00 96.81 97 LEU A CA 1
ATOM 759 C C . LEU A 1 97 ? -12.089 3.439 7.143 1.00 96.81 97 LEU A C 1
ATOM 761 O O . LEU A 1 97 ? -12.666 4.442 7.561 1.00 96.81 97 LEU A O 1
ATOM 765 N N . LEU A 1 98 ? -10.820 3.453 6.721 1.00 95.75 98 LEU A N 1
ATOM 766 C CA . LEU A 1 98 ? -10.008 4.671 6.639 1.00 95.75 98 LEU A CA 1
ATOM 767 C C . LEU A 1 98 ? -10.525 5.591 5.531 1.00 95.75 98 LEU A C 1
ATOM 769 O O . LEU A 1 98 ? -10.830 6.752 5.792 1.00 95.75 98 LEU A O 1
ATOM 773 N N . GLU A 1 99 ? -10.716 5.041 4.329 1.00 93.56 99 GLU A N 1
ATOM 774 C CA . GLU A 1 99 ? -11.218 5.766 3.150 1.00 93.56 99 GLU A CA 1
ATOM 775 C C . GLU A 1 99 ? -12.592 6.403 3.403 1.00 93.56 99 GLU A C 1
ATOM 777 O O . GLU A 1 99 ? -12.862 7.544 3.029 1.00 93.56 99 GLU A O 1
ATOM 782 N N . LEU A 1 100 ? -13.475 5.673 4.089 1.00 95.06 100 LEU A N 1
ATOM 783 C CA . LEU A 1 100 ? -14.818 6.144 4.426 1.00 95.06 100 LEU A CA 1
ATOM 784 C C . LEU A 1 100 ? -14.865 6.973 5.718 1.00 95.06 100 LEU A C 1
ATOM 786 O O . LEU A 1 100 ? -15.951 7.404 6.110 1.00 95.06 100 LEU A O 1
ATOM 790 N N . GLN A 1 101 ? -13.722 7.183 6.381 1.00 92.12 101 GLN A N 1
ATOM 791 C CA . GLN A 1 101 ? -13.592 7.915 7.645 1.00 92.12 101 GLN A CA 1
ATOM 792 C C . GLN A 1 101 ? -14.510 7.368 8.758 1.00 92.12 101 GLN A C 1
ATOM 794 O O . GLN A 1 101 ? -15.091 8.118 9.540 1.00 92.12 101 GLN A O 1
ATOM 799 N N . GLN A 1 102 ? -14.649 6.041 8.837 1.00 94.38 102 GLN A N 1
ATOM 800 C CA . GLN A 1 102 ? -15.520 5.327 9.785 1.00 94.38 102 GLN A CA 1
ATOM 801 C C . GLN A 1 102 ? -14.755 4.786 11.001 1.00 94.38 102 GLN A C 1
ATOM 803 O O . GLN A 1 102 ? -15.083 3.730 11.545 1.00 94.38 102 GLN A O 1
ATOM 808 N N . MET A 1 103 ? -13.716 5.503 11.419 1.00 94.12 103 MET A N 1
ATOM 809 C CA . MET A 1 103 ? -12.889 5.134 12.564 1.00 94.12 103 MET A CA 1
ATOM 810 C C . MET A 1 103 ? -13.496 5.659 13.864 1.00 94.12 103 MET A C 1
ATOM 812 O O . MET A 1 103 ? -13.830 6.839 13.971 1.00 94.12 103 MET A O 1
ATOM 816 N N . ASP A 1 104 ? -13.606 4.798 14.875 1.00 92.56 104 ASP A N 1
ATOM 817 C CA . ASP A 1 104 ? -13.931 5.201 16.238 1.00 92.56 104 ASP A CA 1
ATOM 818 C C . ASP A 1 104 ? -12.739 5.965 16.835 1.00 92.56 104 ASP A C 1
ATOM 820 O O . ASP A 1 104 ? -11.654 5.388 16.973 1.00 92.56 104 ASP A O 1
ATOM 824 N N . PRO A 1 105 ? -12.917 7.233 17.251 1.00 90.69 105 PRO A N 1
ATOM 825 C CA . PRO A 1 105 ? -11.842 8.024 17.845 1.00 90.69 105 PRO A CA 1
ATOM 826 C C . PRO A 1 105 ? -11.165 7.343 19.043 1.00 90.69 105 PRO A C 1
ATOM 828 O O . PRO A 1 105 ? -9.988 7.565 19.296 1.00 90.69 105 PRO A O 1
ATOM 831 N N . ARG A 1 106 ? -11.870 6.469 19.772 1.00 90.69 106 ARG A N 1
ATOM 832 C CA . ARG A 1 106 ? -11.320 5.747 20.934 1.00 90.69 106 ARG A CA 1
ATOM 833 C C . ARG A 1 106 ? -10.235 4.730 20.570 1.00 90.69 106 ARG A C 1
ATOM 835 O O . ARG A 1 106 ? -9.527 4.272 21.463 1.00 90.69 106 ARG A O 1
ATOM 842 N N . LEU A 1 107 ? -10.138 4.350 19.296 1.00 88.75 107 LEU A N 1
ATOM 843 C CA . LEU A 1 107 ? -9.143 3.407 18.778 1.00 88.75 107 LEU A CA 1
ATOM 844 C C . LEU A 1 107 ? -7.961 4.107 18.095 1.00 88.75 107 LEU A C 1
ATOM 846 O O . LEU A 1 107 ? -7.011 3.438 17.689 1.00 88.75 107 LEU A O 1
ATOM 850 N N . LEU A 1 108 ? -8.018 5.432 17.955 1.00 90.81 108 LEU A N 1
ATOM 851 C CA . LEU A 1 108 ? -6.967 6.230 17.340 1.00 90.81 108 LEU A CA 1
ATOM 852 C C . LEU A 1 108 ? -5.926 6.663 18.380 1.00 90.81 108 LEU A C 1
ATOM 854 O O . LEU A 1 108 ? -6.235 6.840 19.559 1.00 90.81 108 LEU A O 1
ATOM 858 N N . SER A 1 109 ? -4.682 6.843 17.934 1.00 90.00 109 SER A N 1
ATOM 859 C CA . SER A 1 109 ? -3.627 7.434 18.759 1.00 90.00 109 SER A CA 1
ATOM 860 C C . SER A 1 109 ? -3.832 8.946 18.933 1.00 90.00 109 SER A C 1
ATOM 862 O O . SER A 1 109 ? -4.600 9.576 18.199 1.00 90.00 109 SER A O 1
ATOM 864 N N . GLU A 1 110 ? -3.149 9.543 19.916 1.00 91.00 110 GLU A N 1
ATOM 865 C CA . GLU A 1 110 ? -3.296 10.971 20.238 1.00 91.00 110 GLU A CA 1
ATOM 866 C C . GLU A 1 110 ? -2.968 11.881 19.048 1.00 91.00 110 GLU A C 1
ATOM 868 O O . GLU A 1 110 ? -3.599 12.922 18.874 1.00 91.00 110 GLU A O 1
ATOM 873 N N . GLU A 1 111 ? -2.027 11.484 18.193 1.00 90.88 111 GLU A N 1
ATOM 874 C CA . GLU A 1 111 ? -1.635 12.236 17.001 1.00 90.88 111 GLU A CA 1
ATOM 875 C C . GLU A 1 111 ? -2.820 12.440 16.046 1.00 90.88 111 GLU A C 1
ATOM 877 O O . GLU A 1 111 ? -3.052 13.556 15.587 1.00 90.88 111 GLU A O 1
ATOM 882 N N . PHE A 1 112 ? -3.619 11.395 15.808 1.00 91.62 112 PHE A N 1
ATOM 883 C CA . PHE A 1 112 ? -4.793 11.464 14.929 1.00 91.62 112 PHE A CA 1
ATOM 884 C C . PHE A 1 112 ? -5.992 12.156 15.576 1.00 91.62 112 PHE A C 1
ATOM 886 O O . PHE A 1 112 ? -6.817 12.742 14.879 1.00 91.62 112 PHE A O 1
ATOM 893 N N . LEU A 1 113 ? -6.095 12.103 16.905 1.00 90.88 113 LEU A N 1
ATOM 894 C CA . LEU A 1 113 ? -7.119 12.844 17.642 1.00 90.88 113 LEU A CA 1
ATOM 895 C C . LEU A 1 113 ? -6.869 14.354 17.597 1.00 90.88 113 LEU A C 1
ATOM 897 O O . LEU A 1 113 ? -7.815 15.133 17.485 1.00 90.88 113 LEU A O 1
ATOM 901 N N . ASN A 1 114 ? -5.601 14.758 17.675 1.00 91.62 114 ASN A N 1
ATOM 902 C CA . ASN A 1 114 ? -5.199 16.160 17.633 1.00 91.62 114 ASN A CA 1
ATOM 903 C C . ASN A 1 114 ? -5.239 16.740 16.214 1.00 91.62 114 ASN A C 1
ATOM 905 O O . ASN A 1 114 ? -5.503 17.932 16.054 1.00 91.62 114 ASN A O 1
ATOM 909 N N . ASP A 1 115 ? -5.006 15.908 15.197 1.00 90.19 115 ASP A N 1
ATOM 910 C CA . ASP A 1 115 ? -5.073 16.297 13.792 1.00 90.19 115 ASP A CA 1
ATOM 911 C C . ASP A 1 115 ? -5.809 15.237 12.949 1.00 90.19 115 ASP A C 1
ATOM 913 O O . ASP A 1 115 ? -5.186 14.355 12.355 1.00 90.19 115 ASP A O 1
ATOM 917 N N . PRO A 1 116 ? -7.147 15.323 12.827 1.00 88.19 116 PRO A N 1
ATOM 918 C CA . PRO A 1 116 ? -7.904 14.444 11.935 1.00 88.19 116 PRO A CA 1
ATOM 919 C C . PRO A 1 116 ? -7.491 14.570 10.458 1.00 88.19 116 PRO A C 1
ATOM 921 O O . PRO A 1 116 ? -7.690 13.636 9.680 1.00 88.19 116 PRO A O 1
ATOM 924 N N . GLY A 1 117 ? -6.902 15.706 10.060 1.00 91.62 117 GLY A N 1
ATOM 925 C CA . GLY A 1 117 ? -6.373 15.915 8.713 1.00 91.62 117 GLY A CA 1
ATOM 926 C C . GLY A 1 117 ? -5.161 15.032 8.420 1.00 91.62 117 GLY A C 1
ATOM 927 O O . GLY A 1 117 ? -5.008 14.571 7.288 1.00 91.62 117 GLY A O 1
ATOM 928 N N . LEU A 1 118 ? -4.359 14.713 9.441 1.00 91.44 118 LEU A N 1
ATOM 929 C CA . LEU A 1 118 ? -3.235 13.782 9.339 1.00 91.44 118 LEU A CA 1
ATOM 930 C C . LEU A 1 118 ? -3.696 12.392 8.886 1.00 91.44 118 LEU A C 1
ATOM 932 O O . LEU A 1 118 ? -3.067 11.796 8.018 1.00 91.44 118 LEU A O 1
ATOM 936 N N . MET A 1 119 ? -4.809 11.885 9.425 1.00 91.75 119 MET A N 1
ATOM 937 C CA . MET A 1 119 ? -5.357 10.579 9.038 1.00 91.75 119 MET A CA 1
ATOM 938 C C . MET A 1 119 ? -5.738 10.539 7.553 1.00 91.75 119 MET A C 1
ATOM 940 O O . MET A 1 119 ? -5.373 9.595 6.851 1.00 91.75 119 MET A O 1
ATOM 944 N N . VAL A 1 120 ? -6.442 11.569 7.071 1.00 92.56 120 VAL A N 1
ATOM 945 C CA . VAL A 1 120 ? -6.835 11.683 5.656 1.00 92.56 120 VAL A CA 1
ATOM 946 C C . VAL A 1 120 ? -5.591 11.770 4.777 1.00 92.56 120 VAL A C 1
ATOM 948 O O . VAL A 1 120 ? -5.434 10.986 3.848 1.00 92.56 120 VAL A O 1
ATOM 951 N N . MET A 1 121 ? -4.652 12.648 5.135 1.00 92.88 121 MET A N 1
ATOM 952 C CA . MET A 1 121 ? -3.401 12.823 4.403 1.00 92.88 121 MET A CA 1
ATOM 953 C C . MET A 1 121 ? -2.595 11.521 4.313 1.00 92.88 121 MET A C 1
ATOM 955 O O . MET A 1 121 ? -2.098 11.196 3.236 1.00 92.88 121 MET A O 1
ATOM 959 N N . LEU A 1 122 ? -2.441 10.773 5.412 1.00 94.44 122 LEU A N 1
ATOM 960 C CA . LEU A 1 122 ? -1.708 9.504 5.399 1.00 94.44 122 LEU A CA 1
ATOM 961 C C . LEU A 1 122 ? -2.425 8.449 4.554 1.00 94.44 122 LEU A C 1
ATOM 963 O O . LEU A 1 122 ? -1.756 7.752 3.797 1.00 94.44 122 LEU A O 1
ATOM 967 N N . THR A 1 123 ? -3.754 8.360 4.646 1.00 94.44 123 THR A N 1
ATOM 968 C CA . THR A 1 123 ? -4.565 7.427 3.843 1.00 94.44 123 THR A CA 1
ATOM 969 C C . THR A 1 123 ? -4.392 7.710 2.346 1.00 94.44 123 THR A C 1
ATOM 971 O O . THR A 1 123 ? -3.990 6.821 1.593 1.00 94.44 123 THR A O 1
ATOM 974 N N . ASP A 1 124 ? -4.540 8.973 1.935 1.00 94.31 124 ASP A N 1
ATOM 975 C CA . ASP A 1 124 ? -4.341 9.401 0.546 1.00 94.31 124 ASP A CA 1
ATOM 976 C C . ASP A 1 124 ? -2.899 9.157 0.076 1.00 94.31 124 ASP A C 1
ATOM 978 O O . ASP A 1 124 ? -2.659 8.681 -1.036 1.00 94.31 124 ASP A O 1
ATOM 982 N N . THR A 1 125 ? -1.917 9.457 0.932 1.00 94.88 125 THR A N 1
ATOM 983 C CA . THR A 1 125 ? -0.488 9.285 0.623 1.00 94.88 125 THR A CA 1
ATOM 984 C C . THR A 1 125 ? -0.128 7.811 0.447 1.00 94.88 125 THR A C 1
ATOM 986 O O . THR A 1 125 ? 0.630 7.473 -0.465 1.00 94.88 125 THR A O 1
ATOM 989 N N . LEU A 1 126 ? -0.683 6.925 1.279 1.00 96.12 126 LEU A N 1
ATOM 990 C CA . LEU A 1 126 ? -0.494 5.479 1.179 1.00 96.12 126 LEU A CA 1
ATOM 991 C C . LEU A 1 126 ? -0.954 4.958 -0.189 1.00 96.12 126 LEU A C 1
ATOM 993 O O . LEU A 1 126 ? -0.186 4.277 -0.879 1.00 96.12 126 LEU A O 1
ATOM 997 N N . LEU A 1 127 ? -2.162 5.333 -0.619 1.00 96.00 127 LEU A N 1
ATOM 998 C CA . LEU A 1 127 ? -2.698 4.927 -1.918 1.00 96.00 127 LEU A CA 1
ATOM 999 C C . LEU A 1 127 ? -1.885 5.542 -3.065 1.00 96.00 127 LEU A C 1
ATOM 1001 O O . LEU A 1 127 ? -1.454 4.837 -3.982 1.00 96.00 127 LEU A O 1
ATOM 1005 N N . TYR A 1 128 ? -1.626 6.848 -2.990 1.00 95.44 128 TYR A N 1
ATOM 1006 C CA . TYR A 1 128 ? -0.908 7.599 -4.015 1.00 95.44 128 TYR A CA 1
ATOM 1007 C C . TYR A 1 128 ? 0.499 7.043 -4.269 1.00 95.44 128 TYR A C 1
ATOM 1009 O O . TYR A 1 128 ? 0.896 6.856 -5.424 1.00 95.44 128 TYR A O 1
ATOM 1017 N N . TYR A 1 129 ? 1.261 6.744 -3.216 1.00 96.00 129 TYR A N 1
ATOM 1018 C CA . TYR A 1 129 ? 2.592 6.155 -3.362 1.00 96.00 129 TYR A CA 1
ATOM 1019 C C . TYR A 1 129 ? 2.560 4.685 -3.752 1.00 96.00 129 TYR A C 1
ATOM 1021 O O . TYR A 1 129 ? 3.451 4.253 -4.479 1.00 96.00 129 TYR A O 1
ATOM 1029 N N . THR A 1 130 ? 1.540 3.926 -3.357 1.00 97.31 130 THR A N 1
ATOM 1030 C CA . THR A 1 130 ? 1.391 2.539 -3.821 1.00 97.31 130 THR A CA 1
ATOM 1031 C C . THR A 1 130 ? 1.209 2.491 -5.336 1.00 97.31 130 THR A C 1
ATOM 1033 O O . THR A 1 130 ? 1.914 1.753 -6.024 1.00 97.31 130 THR A O 1
ATOM 1036 N N . LEU A 1 131 ? 0.332 3.340 -5.879 1.00 95.81 131 LEU A N 1
ATOM 1037 C CA . LEU A 1 131 ? 0.109 3.423 -7.322 1.00 95.81 131 LEU A CA 1
ATOM 1038 C C . LEU A 1 131 ? 1.352 3.929 -8.069 1.00 95.81 131 LEU A C 1
ATOM 1040 O O . LEU A 1 131 ? 1.724 3.356 -9.091 1.00 95.81 131 LEU A O 1
ATOM 1044 N N . GLN A 1 132 ? 2.038 4.955 -7.558 1.00 94.88 132 GLN A N 1
ATOM 1045 C CA . GLN A 1 132 ? 3.283 5.427 -8.178 1.00 94.88 132 GLN A CA 1
ATOM 1046 C C . GLN A 1 132 ? 4.394 4.387 -8.127 1.00 94.88 132 GLN A C 1
ATOM 1048 O O . GLN A 1 132 ? 5.047 4.158 -9.138 1.00 94.88 132 GLN A O 1
ATOM 1053 N N . GLY A 1 133 ? 4.611 3.739 -6.984 1.00 95.75 133 GLY A N 1
ATOM 1054 C CA . GLY A 1 133 ? 5.621 2.694 -6.856 1.00 95.75 133 GLY A CA 1
ATOM 1055 C C . GLY A 1 133 ? 5.381 1.577 -7.865 1.00 95.75 133 GLY A C 1
ATOM 1056 O O . GLY A 1 133 ? 6.315 1.158 -8.543 1.00 95.75 133 GLY A O 1
ATOM 1057 N N . TYR A 1 134 ? 4.119 1.173 -8.039 1.00 95.88 134 TYR A N 1
ATOM 1058 C CA . TYR A 1 134 ? 3.740 0.133 -8.988 1.00 95.88 134 TYR A CA 1
ATOM 1059 C C . TYR A 1 134 ? 3.952 0.546 -10.453 1.00 95.88 134 TYR A C 1
ATOM 1061 O O . TYR A 1 134 ? 4.560 -0.198 -11.217 1.00 95.88 134 TYR A O 1
ATOM 1069 N N . TYR A 1 135 ? 3.502 1.739 -10.855 1.00 92.62 135 TYR A N 1
ATOM 1070 C CA . TYR A 1 135 ? 3.567 2.202 -12.253 1.00 92.62 135 TYR A CA 1
ATOM 1071 C C . TYR A 1 135 ? 4.840 2.989 -12.619 1.00 92.62 135 TYR A C 1
ATOM 1073 O O . TYR A 1 135 ? 4.960 3.483 -13.742 1.00 92.62 135 TYR A O 1
ATOM 1081 N N . SER A 1 136 ? 5.799 3.110 -11.702 1.00 93.19 136 SER A N 1
ATOM 1082 C CA . SER A 1 136 ? 7.082 3.782 -11.945 1.00 93.19 136 SER A CA 1
ATOM 1083 C C . SER A 1 136 ? 8.180 2.815 -12.378 1.00 93.19 136 SER A C 1
ATOM 1085 O O . SER A 1 136 ? 8.022 1.595 -12.420 1.00 93.19 136 SER A O 1
ATOM 1087 N N . GLU A 1 137 ? 9.351 3.377 -12.658 1.00 94.00 137 GLU A N 1
ATOM 1088 C CA . GLU A 1 137 ? 10.576 2.627 -12.876 1.00 94.00 137 GLU A CA 1
ATOM 1089 C C . GLU A 1 137 ? 11.166 1.978 -11.613 1.00 94.00 137 GLU A C 1
ATOM 1091 O O . GLU A 1 137 ? 12.200 1.319 -11.717 1.00 94.00 137 GLU A O 1
ATOM 1096 N N . TRP A 1 138 ? 10.543 2.148 -10.436 1.00 95.25 138 TRP A N 1
ATOM 1097 C CA . TRP A 1 138 ? 11.068 1.691 -9.144 1.00 95.25 138 TRP A CA 1
ATOM 1098 C C . TRP A 1 138 ? 11.582 0.254 -9.179 1.00 95.25 138 TRP A C 1
ATOM 1100 O O . TRP A 1 138 ? 12.728 -0.010 -8.809 1.00 95.25 138 TRP A O 1
ATOM 1110 N N . ALA A 1 139 ? 10.744 -0.662 -9.668 1.00 95.19 139 ALA A N 1
ATOM 1111 C CA . ALA A 1 139 ? 11.129 -2.053 -9.799 1.00 95.19 139 ALA A CA 1
ATOM 1112 C C . ALA A 1 139 ? 12.333 -2.192 -10.735 1.00 95.19 139 ALA A C 1
ATOM 1114 O O . ALA A 1 139 ? 13.267 -2.892 -10.379 1.00 95.19 139 ALA A O 1
ATOM 1115 N N . GLY A 1 140 ? 12.361 -1.492 -11.873 1.00 94.75 140 GLY A N 1
ATOM 1116 C CA . GLY A 1 140 ? 13.436 -1.548 -12.874 1.00 94.75 140 GLY A CA 1
ATOM 1117 C C . GLY A 1 140 ? 14.822 -1.116 -12.390 1.00 94.75 140 GLY A C 1
ATOM 1118 O O . GLY A 1 140 ? 15.821 -1.517 -12.986 1.00 94.75 140 GLY A O 1
ATOM 1119 N N . TYR A 1 141 ? 14.918 -0.347 -11.299 1.00 96.06 141 TYR A N 1
ATOM 1120 C CA . TYR A 1 141 ? 16.211 0.001 -10.696 1.00 96.06 141 TYR A CA 1
ATOM 1121 C C . TYR A 1 141 ? 16.934 -1.191 -10.053 1.00 96.06 141 TYR A C 1
ATOM 1123 O O . TYR A 1 141 ? 18.121 -1.085 -9.735 1.00 96.06 141 TYR A O 1
ATOM 1131 N N . GLY A 1 142 ? 16.241 -2.314 -9.839 1.00 94.69 142 GLY A N 1
ATOM 1132 C CA . GLY A 1 142 ? 16.862 -3.560 -9.405 1.00 94.69 142 GLY A CA 1
ATOM 1133 C C . GLY A 1 142 ? 17.625 -3.411 -8.098 1.00 94.69 142 GLY A C 1
ATOM 1134 O O . GLY A 1 142 ? 17.031 -3.094 -7.069 1.00 94.69 142 GLY A O 1
ATOM 1135 N N . THR A 1 143 ? 18.927 -3.664 -8.102 1.00 95.69 143 THR A N 1
ATOM 1136 C CA . THR A 1 143 ? 19.773 -3.556 -6.906 1.00 95.69 143 THR A CA 1
ATOM 1137 C C . THR A 1 143 ? 20.069 -2.111 -6.503 1.00 95.69 143 THR A C 1
ATOM 1139 O O . THR A 1 143 ? 20.343 -1.853 -5.333 1.00 95.69 143 THR A O 1
ATOM 1142 N N . THR A 1 144 ? 19.933 -1.152 -7.424 1.00 95.69 144 THR A N 1
ATOM 1143 C CA . THR A 1 144 ? 20.268 0.261 -7.183 1.00 95.69 144 THR A CA 1
ATOM 1144 C C . THR A 1 144 ? 19.112 1.099 -6.635 1.00 95.69 144 THR A C 1
ATOM 1146 O O . THR A 1 144 ? 19.309 2.269 -6.326 1.00 95.69 144 THR A O 1
ATOM 1149 N N . ARG A 1 145 ? 17.904 0.539 -6.474 1.00 93.75 145 ARG A N 1
ATOM 1150 C CA . ARG A 1 145 ? 16.678 1.306 -6.149 1.00 93.75 145 ARG A CA 1
ATOM 1151 C C . ARG A 1 145 ? 16.770 2.159 -4.872 1.00 93.75 145 ARG A C 1
ATOM 1153 O O . ARG A 1 145 ? 16.171 3.228 -4.802 1.00 93.75 145 ARG A O 1
ATOM 1160 N N . LEU A 1 146 ? 17.543 1.703 -3.883 1.00 92.75 146 LEU A N 1
ATOM 1161 C CA . LEU A 1 146 ? 17.744 2.393 -2.602 1.00 92.75 146 LEU A CA 1
ATOM 1162 C C . LEU A 1 146 ? 18.928 3.370 -2.615 1.00 92.75 146 LEU A C 1
ATOM 1164 O O . LEU A 1 146 ? 19.113 4.110 -1.651 1.00 92.75 146 LEU A O 1
ATOM 1168 N N . ASN A 1 147 ? 19.710 3.417 -3.696 1.00 93.75 147 ASN A N 1
ATOM 1169 C CA . ASN A 1 147 ? 20.806 4.370 -3.832 1.00 93.75 147 ASN A CA 1
ATOM 1170 C C . ASN A 1 147 ? 20.265 5.809 -3.948 1.00 93.75 147 ASN A C 1
ATOM 1172 O O . ASN A 1 147 ? 19.087 6.015 -4.289 1.00 93.75 147 ASN A O 1
ATOM 1176 N N . PRO A 1 148 ? 21.115 6.826 -3.712 1.00 90.06 148 PRO A N 1
ATOM 1177 C CA . PRO A 1 148 ? 20.788 8.209 -4.034 1.00 90.06 148 PRO A CA 1
ATOM 1178 C C . PRO A 1 148 ? 20.331 8.363 -5.495 1.00 90.06 148 PRO A C 1
ATOM 1180 O O . PRO A 1 148 ? 20.818 7.624 -6.354 1.00 90.06 148 PRO A O 1
ATOM 1183 N N . PRO A 1 149 ? 19.448 9.327 -5.821 1.00 88.75 149 PRO A N 1
ATOM 1184 C CA . PRO A 1 149 ? 18.874 9.463 -7.164 1.00 88.75 149 PRO A CA 1
ATOM 1185 C C . PRO A 1 149 ? 19.895 9.468 -8.313 1.00 88.75 149 PRO A C 1
ATOM 1187 O O . PRO A 1 149 ? 19.633 8.894 -9.364 1.00 88.75 149 PRO A O 1
ATOM 1190 N N . GLN A 1 150 ? 21.072 10.066 -8.112 1.00 92.44 150 GLN A N 1
ATOM 1191 C CA . GLN A 1 150 ? 22.145 10.141 -9.110 1.00 92.44 150 GLN A CA 1
ATOM 1192 C C . GLN A 1 150 ? 22.896 8.819 -9.360 1.00 92.44 150 GLN A C 1
ATOM 1194 O O . GLN A 1 150 ? 23.646 8.719 -10.327 1.00 92.44 150 GLN A O 1
ATOM 1199 N N . GLU A 1 151 ? 22.714 7.823 -8.493 1.00 95.62 151 GLU A N 1
ATOM 1200 C CA . GLU A 1 151 ? 23.364 6.506 -8.546 1.00 95.62 151 GLU A CA 1
ATOM 1201 C C . GLU A 1 151 ? 22.386 5.380 -8.916 1.00 95.62 151 GLU A C 1
ATOM 1203 O O . GLU A 1 151 ? 22.772 4.210 -8.966 1.00 95.62 151 GLU A O 1
ATOM 1208 N N . ARG A 1 152 ? 21.117 5.715 -9.175 1.00 94.12 152 ARG A N 1
ATOM 1209 C CA . ARG A 1 152 ? 20.116 4.758 -9.650 1.00 94.12 152 ARG A CA 1
ATOM 1210 C C . ARG A 1 152 ? 20.306 4.505 -11.137 1.00 94.12 152 ARG A C 1
ATOM 1212 O O . ARG A 1 152 ? 20.421 5.440 -11.929 1.00 94.12 152 ARG A O 1
ATOM 1219 N N . VAL A 1 153 ? 20.306 3.235 -11.519 1.00 94.81 153 VAL A N 1
ATOM 1220 C CA . VAL A 1 153 ? 20.429 2.800 -12.911 1.00 94.81 153 VAL A CA 1
ATOM 1221 C C . VAL A 1 153 ? 19.326 1.795 -13.197 1.00 94.81 153 VAL A C 1
ATOM 1223 O O . VAL A 1 153 ? 19.082 0.896 -12.400 1.00 94.81 153 VAL A O 1
ATOM 1226 N N . LEU A 1 154 ? 18.648 1.956 -14.334 1.00 94.00 154 LEU A N 1
ATOM 1227 C CA . LEU A 1 154 ? 17.712 0.949 -14.826 1.00 94.00 154 LEU A CA 1
ATOM 1228 C C . LEU A 1 154 ? 18.492 -0.317 -15.199 1.00 94.00 154 LEU A C 1
ATOM 1230 O O . LEU A 1 154 ? 19.203 -0.336 -16.203 1.00 94.00 154 LEU A O 1
ATOM 1234 N N . GLU A 1 155 ? 18.365 -1.356 -14.378 1.00 95.38 155 GLU A N 1
ATOM 1235 C CA . GLU A 1 155 ? 19.004 -2.659 -14.589 1.00 95.38 155 GLU A CA 1
ATOM 1236 C C . GLU A 1 155 ? 18.152 -3.571 -15.478 1.00 95.38 155 GLU A C 1
ATOM 1238 O O . GLU A 1 155 ? 18.681 -4.437 -16.176 1.00 95.38 155 GLU A O 1
ATOM 1243 N N . TYR A 1 156 ? 16.834 -3.367 -15.477 1.00 92.69 156 TYR A N 1
ATOM 1244 C CA . TYR A 1 156 ? 15.892 -4.078 -16.332 1.00 92.69 156 TYR A CA 1
ATOM 1245 C C . TYR A 1 156 ? 14.685 -3.211 -16.684 1.00 92.69 156 TYR A C 1
ATOM 1247 O O . TYR A 1 156 ? 14.424 -2.174 -16.071 1.00 92.69 156 TYR A O 1
ATOM 1255 N N . PHE A 1 157 ? 13.947 -3.645 -17.706 1.00 92.12 157 PHE A N 1
ATOM 1256 C CA . PHE A 1 157 ? 12.718 -2.982 -18.119 1.00 92.12 157 PHE A CA 1
ATOM 1257 C C . PHE A 1 157 ? 11.637 -3.179 -17.040 1.00 92.12 157 PHE A C 1
ATOM 1259 O O . PHE A 1 157 ? 11.375 -4.326 -16.665 1.00 92.12 157 PHE A O 1
ATOM 1266 N N . PRO A 1 158 ? 11.031 -2.105 -16.500 1.00 92.62 158 PRO A N 1
ATOM 1267 C CA . PRO A 1 158 ? 9.984 -2.228 -15.492 1.00 92.62 158 PRO A CA 1
ATOM 1268 C C . PRO A 1 158 ? 8.796 -3.046 -16.007 1.00 92.62 158 PRO A C 1
ATOM 1270 O O . PRO A 1 158 ? 8.240 -2.752 -17.065 1.00 92.62 158 PRO A O 1
ATOM 1273 N N . LEU A 1 159 ? 8.369 -4.044 -15.232 1.00 90.81 159 LEU A N 1
ATOM 1274 C CA . LEU A 1 159 ? 7.249 -4.915 -15.601 1.00 90.81 159 LEU A CA 1
ATOM 1275 C C . LEU A 1 159 ? 5.959 -4.117 -15.844 1.00 90.81 159 LEU A C 1
ATOM 1277 O O . LEU A 1 159 ? 5.234 -4.379 -16.799 1.00 90.81 159 LEU A O 1
ATOM 1281 N N . SER A 1 160 ? 5.689 -3.112 -15.010 1.00 87.31 160 SER A N 1
ATOM 1282 C CA . SER A 1 160 ? 4.495 -2.275 -15.138 1.00 87.31 160 SER A CA 1
ATOM 1283 C C . SER A 1 160 ? 4.467 -1.474 -16.437 1.00 87.31 160 SER A C 1
ATOM 1285 O O . SER A 1 160 ? 3.392 -1.239 -16.981 1.00 87.31 160 SER A O 1
ATOM 1287 N N . TRP A 1 161 ? 5.629 -1.110 -16.990 1.00 90.75 161 TRP A N 1
ATOM 1288 C CA . TRP A 1 161 ? 5.708 -0.460 -18.298 1.00 90.75 161 TRP A CA 1
ATOM 1289 C C . TRP A 1 161 ? 5.273 -1.407 -19.409 1.00 90.75 161 TRP A C 1
ATOM 1291 O O . TRP A 1 161 ? 4.503 -1.018 -20.284 1.00 90.75 161 TRP A O 1
ATOM 1301 N N . GLU A 1 162 ? 5.709 -2.663 -19.344 1.00 89.56 162 GLU A N 1
ATOM 1302 C CA . GLU A 1 162 ? 5.307 -3.691 -20.300 1.00 89.56 162 GLU A CA 1
ATOM 1303 C C . GLU A 1 162 ? 3.812 -4.032 -20.160 1.00 89.56 162 GLU A C 1
ATOM 1305 O O . GLU A 1 162 ? 3.114 -4.112 -21.171 1.00 89.56 162 GLU A O 1
ATOM 1310 N N . GLN A 1 163 ? 3.280 -4.106 -18.931 1.00 86.69 163 GLN A N 1
ATOM 1311 C CA . GLN A 1 163 ? 1.849 -4.332 -18.668 1.00 86.69 163 GLN A CA 1
ATOM 1312 C C . GLN A 1 163 ? 0.941 -3.285 -19.332 1.00 86.69 163 GLN A C 1
ATOM 1314 O O . GLN A 1 163 ? -0.144 -3.634 -19.800 1.00 86.69 163 GLN A O 1
ATOM 1319 N N . VAL A 1 164 ? 1.367 -2.017 -19.376 1.00 85.81 164 VAL A N 1
ATOM 1320 C CA . VAL A 1 164 ? 0.575 -0.905 -19.939 1.00 85.81 164 VAL A CA 1
ATOM 1321 C C . VAL A 1 164 ? 1.007 -0.495 -21.352 1.00 85.81 164 VAL A C 1
ATOM 1323 O O . VAL A 1 164 ? 0.461 0.455 -21.911 1.00 85.81 164 VAL A O 1
ATOM 1326 N N . GLY A 1 165 ? 1.988 -1.185 -21.941 1.00 85.94 165 GLY A N 1
ATOM 1327 C CA . GLY A 1 165 ? 2.525 -0.865 -23.265 1.00 85.94 165 GLY A CA 1
ATOM 1328 C C . GLY A 1 165 ? 3.299 0.459 -23.333 1.00 85.94 165 GLY A C 1
ATOM 1329 O O . GLY A 1 165 ? 3.417 1.046 -24.410 1.00 85.94 165 GLY A O 1
ATOM 1330 N N . TYR A 1 166 ? 3.820 0.953 -22.207 1.00 86.25 166 TYR A N 1
ATOM 1331 C CA . TYR A 1 166 ? 4.670 2.140 -22.182 1.00 86.25 166 TYR A CA 1
ATOM 1332 C C . TYR A 1 166 ? 6.075 1.777 -22.694 1.00 86.25 166 TYR A C 1
ATOM 1334 O O . TYR A 1 166 ? 6.736 0.937 -22.091 1.00 86.25 166 TYR A O 1
ATOM 1342 N N . PRO A 1 167 ? 6.585 2.408 -23.771 1.00 84.69 167 PRO A N 1
ATOM 1343 C CA . PRO A 1 167 ? 7.873 2.043 -24.376 1.00 84.69 167 PRO A CA 1
ATOM 1344 C C . PRO A 1 167 ? 9.096 2.518 -23.569 1.00 84.69 167 PRO A C 1
ATOM 1346 O O . PRO A 1 167 ? 10.229 2.399 -24.034 1.00 84.69 167 PRO A O 1
ATOM 1349 N N . GLY A 1 168 ? 8.878 3.085 -22.382 1.00 83.81 168 GLY A N 1
ATOM 1350 C CA . GLY A 1 168 ? 9.890 3.792 -21.615 1.00 83.81 168 GLY A CA 1
ATOM 1351 C C . GLY A 1 168 ? 10.115 5.231 -22.098 1.00 83.81 168 GLY A C 1
ATOM 1352 O O . GLY A 1 168 ? 9.503 5.687 -23.073 1.00 83.81 168 GLY A O 1
ATOM 1353 N N . PRO A 1 169 ? 10.996 5.980 -21.411 1.00 81.56 169 PRO A N 1
ATOM 1354 C CA . PRO A 1 169 ? 11.349 7.335 -21.793 1.00 81.56 169 PRO A CA 1
ATOM 1355 C C . PRO A 1 169 ? 11.899 7.350 -23.219 1.00 81.56 169 PRO A C 1
ATOM 1357 O O . PRO A 1 169 ? 12.923 6.737 -23.519 1.00 81.56 169 PRO A O 1
ATOM 1360 N N . SER A 1 170 ? 11.228 8.077 -24.111 1.00 77.38 170 SER A N 1
ATOM 1361 C CA . SER A 1 170 ? 11.767 8.320 -25.448 1.00 77.38 170 SER A CA 1
ATOM 1362 C C . SER A 1 170 ? 13.084 9.091 -25.341 1.00 77.38 170 SER A C 1
ATOM 1364 O O . SER A 1 170 ? 13.223 9.982 -24.500 1.00 77.38 170 SER A O 1
ATOM 1366 N N . LEU A 1 171 ? 14.040 8.79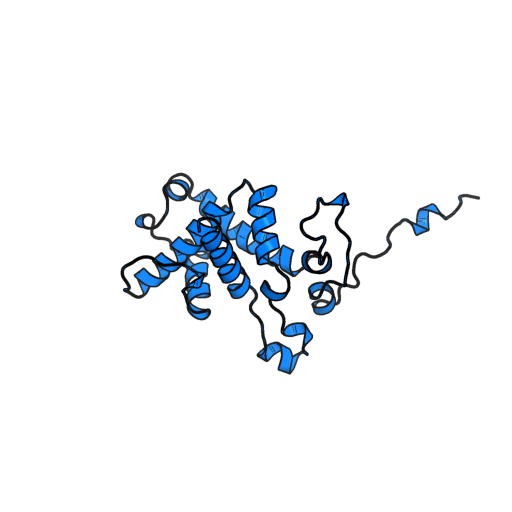9 -26.226 1.00 64.50 171 LEU A N 1
ATOM 1367 C CA . LEU A 1 171 ? 15.275 9.576 -26.374 1.00 64.50 171 LEU A CA 1
ATOM 1368 C C . LEU A 1 171 ? 14.952 10.981 -26.928 1.00 64.50 171 LEU A C 1
ATOM 1370 O O . LEU A 1 171 ? 15.158 11.274 -28.102 1.00 64.50 171 LEU A O 1
ATOM 1374 N N . GLY A 1 172 ? 14.399 11.860 -26.096 1.00 62.72 172 GLY A N 1
ATOM 1375 C CA . GLY A 1 172 ? 14.068 13.235 -26.456 1.00 62.72 172 GLY A CA 1
ATOM 1376 C C . GLY A 1 172 ? 15.286 14.170 -26.451 1.00 62.72 172 GLY A C 1
ATOM 1377 O O . GLY A 1 172 ? 16.130 14.123 -25.560 1.00 62.72 172 GLY A O 1
ATOM 1378 N N . TYR A 1 173 ? 15.348 15.058 -27.451 1.00 49.00 173 TYR A N 1
ATOM 1379 C CA . TYR A 1 173 ? 16.196 16.261 -27.590 1.00 49.00 173 TYR A CA 1
ATOM 1380 C C . TYR A 1 173 ? 17.733 16.155 -27.636 1.00 49.00 173 TYR A C 1
ATOM 1382 O O . TYR A 1 173 ? 18.362 17.120 -28.074 1.00 49.00 173 TYR A O 1
ATOM 1390 N N . ARG A 1 174 ? 18.381 15.035 -27.280 1.00 49.69 174 ARG A N 1
ATOM 1391 C CA . ARG A 1 174 ? 19.845 14.912 -27.497 1.00 49.69 174 ARG A CA 1
ATOM 1392 C C . ARG A 1 174 ? 20.232 14.841 -28.981 1.00 49.69 174 ARG A C 1
ATOM 1394 O O . ARG A 1 174 ? 21.279 15.362 -29.339 1.00 49.69 174 ARG A O 1
ATOM 1401 N N . VAL A 1 175 ? 19.362 14.305 -29.840 1.00 49.31 175 VAL A N 1
ATOM 1402 C CA . VAL A 1 175 ? 19.575 14.252 -31.304 1.00 49.31 175 VAL A CA 1
ATOM 1403 C C . VAL A 1 175 ? 19.431 15.634 -31.968 1.00 49.31 175 VAL A C 1
ATOM 1405 O O . VAL A 1 175 ? 20.064 15.908 -32.980 1.00 49.31 175 VAL A O 1
ATOM 1408 N N . LEU A 1 176 ? 18.655 16.553 -31.379 1.00 45.94 176 LEU A N 1
ATOM 1409 C CA . LEU A 1 176 ? 18.477 17.912 -31.915 1.00 45.94 176 LEU A CA 1
ATOM 1410 C C . LEU A 1 176 ? 19.625 18.870 -31.559 1.00 45.94 176 LEU A C 1
ATOM 1412 O O . LEU A 1 176 ? 19.706 19.946 -32.138 1.00 45.94 176 LEU A O 1
ATOM 1416 N N . ARG A 1 177 ? 20.527 18.499 -30.638 1.00 50.59 177 ARG A N 1
ATOM 1417 C CA . ARG A 1 177 ? 21.743 19.284 -30.345 1.00 50.59 177 ARG A CA 1
ATOM 1418 C C . ARG A 1 177 ? 22.916 18.966 -31.276 1.00 50.59 177 ARG A C 1
ATOM 1420 O O . ARG A 1 177 ? 23.919 19.661 -31.215 1.00 50.59 177 ARG A O 1
ATOM 1427 N N . THR A 1 178 ? 22.794 17.933 -32.108 1.00 48.38 178 THR A N 1
ATOM 1428 C CA . THR A 1 178 ? 23.801 17.543 -33.109 1.00 48.38 178 THR A CA 1
ATOM 1429 C C . THR A 1 178 ? 23.432 17.969 -34.529 1.00 48.38 178 THR A C 1
ATOM 1431 O O . THR A 1 178 ? 24.152 17.633 -35.462 1.00 48.38 178 THR A O 1
ATOM 1434 N N . VAL A 1 179 ? 22.320 18.690 -34.721 1.00 45.88 179 VAL A N 1
ATOM 1435 C CA . VAL A 1 179 ? 22.065 19.371 -35.996 1.00 45.88 179 VAL A CA 1
ATOM 1436 C C . VAL A 1 179 ? 22.872 20.663 -35.968 1.00 45.88 179 VAL A C 1
ATOM 1438 O O . VAL A 1 179 ? 22.437 21.669 -35.409 1.00 45.88 179 VAL A O 1
ATOM 1441 N N . ASP A 1 180 ? 24.087 20.573 -36.505 1.00 46.75 180 ASP A N 1
ATOM 1442 C CA . ASP A 1 180 ? 24.948 21.712 -36.795 1.00 46.75 180 ASP A CA 1
ATOM 1443 C C . ASP A 1 180 ? 24.155 22.772 -37.562 1.00 46.75 180 ASP A C 1
ATOM 1445 O O . ASP A 1 180 ? 23.559 22.508 -38.610 1.00 46.75 180 ASP A O 1
ATOM 1449 N N . ILE A 1 181 ? 24.164 23.988 -37.026 1.00 51.91 181 ILE A N 1
ATOM 1450 C CA . ILE A 1 181 ? 23.790 25.180 -37.773 1.00 51.91 181 ILE A CA 1
ATOM 1451 C C . ILE A 1 181 ? 25.000 25.477 -38.665 1.00 51.91 181 ILE A C 1
ATOM 1453 O O . ILE A 1 181 ? 25.953 26.120 -38.226 1.00 51.91 181 ILE A O 1
ATOM 1457 N N . SER A 1 182 ? 24.999 24.891 -39.863 1.00 43.34 182 SER A N 1
ATOM 1458 C CA . SER A 1 182 ? 25.950 25.176 -40.945 1.00 43.34 182 SER A CA 1
ATOM 1459 C C . SER A 1 182 ? 25.777 26.587 -41.488 1.00 43.34 182 SER A C 1
ATOM 1461 O O . SER A 1 182 ? 24.598 26.944 -41.729 1.00 43.34 182 SER A O 1
#

Foldseek 3Di:
DLVPLLLLLLVLLQCLVWNADVVCCVVPNVLSRDGLVNLVLSVLLQLCCCPPNDVCSVVLQLLLQLLQQQLCVVVVDDDGGGLNPDDSVS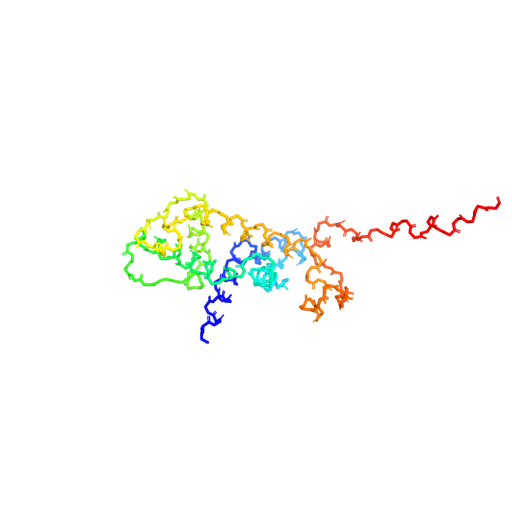SNVSLVCLVVVVGDPVSHDPVCVVPVVVSVVSSVSSNVSSVCSQQDCLSQQPPCNNPDPVRGDRNDDRSNCVVVVNPPDDPPDPVVVPPDPD

Secondary structure (DSSP, 8-state):
-TTHHHHHHHHHHHHHHS---HHHHHHH-GGGG--TTTTTHHHHHHHHHHHTSTT-HHHHHHHHHHHHHHHHHHTT--S---GGGS-HHHHHHHHHHHHTT---GGGS-HHHHH-HHHHHHHHHHHHHHHHHHHHSSTGGGGGGTTS-GGG----S--HHHHHTT---S---STGGGSS---

Radius of gyration: 19.61 Å; chains: 1; bounding box: 43×42×62 Å

pLDDT: mean 89.31, std 12.89, range [43.34, 98.31]

Sequence (182 aa):
MQNDYILNAFQAYVDTIIPRTPGLAEVYGYIQYYGALDLQVDQFLLYNFEHVSMSSAELAALLLNAAAVQWLVNQGYEGRGSLDLLPPSDRLSAIMLLELQQMDPRLLSEEFLNDPGLMVMLTDTLLYYTLQGYYSEWAGYGTTRLNPPQERVLEYFPLSWEQVGYPGPSLGYRVLRTVDIS